Protein AF-A0A662EAC3-F1 (afdb_monomer_lite)

Radius of gyration: 16.91 Å; chains: 1; bounding box: 51×37×40 Å

pLDDT: mean 81.65, std 17.96, range [30.41, 96.94]

Secondary structure (DSSP, 8-state):
---HHHHHHHHHHHHHHTT-B-S---S-HHHHHHHHHHHHHHHHHHHHHHHHTT-HHHHHHHHHHHHHHHHHHHHHHTT--B-SSTTHHHHHHHHHHHHTTS------------

Structure (mmCIF, N/CA/C/O backbone):
data_AF-A0A662EAC3-F1
#
_entry.id   AF-A0A662EAC3-F1
#
loop_
_atom_site.group_PDB
_atom_site.id
_atom_site.type_symbol
_atom_site.label_atom_id
_atom_site.label_alt_id
_atom_site.label_comp_id
_atom_site.label_asym_id
_atom_site.label_entity_id
_atom_site.label_seq_id
_atom_site.pdbx_PDB_ins_code
_atom_site.Cartn_x
_atom_site.Cartn_y
_atom_site.Cartn_z
_atom_site.occupancy
_atom_site.B_iso_or_equiv
_atom_site.auth_seq_id
_atom_site.auth_comp_id
_atom_site.auth_asym_id
_atom_site.auth_atom_id
_atom_site.pdbx_PDB_model_num
ATOM 1 N N . MET A 1 1 ? 23.036 -21.543 -8.365 1.00 40.84 1 MET A N 1
ATOM 2 C CA . MET A 1 1 ? 23.156 -20.307 -7.570 1.00 40.84 1 MET A CA 1
ATOM 3 C C . MET A 1 1 ? 22.300 -19.276 -8.283 1.00 40.84 1 MET A C 1
ATOM 5 O O . MET A 1 1 ? 22.725 -18.801 -9.322 1.00 40.84 1 MET A O 1
ATOM 9 N N . LEU A 1 2 ? 21.054 -19.083 -7.842 1.00 44.59 2 LEU A N 1
ATOM 10 C CA . LEU A 1 2 ? 20.189 -18.027 -8.380 1.00 44.59 2 LEU A CA 1
ATOM 11 C C . LEU A 1 2 ? 20.698 -16.712 -7.798 1.00 44.59 2 LEU A C 1
ATOM 13 O O . LEU A 1 2 ? 20.890 -16.630 -6.581 1.00 44.59 2 LEU A O 1
ATOM 17 N N . MET A 1 3 ? 20.988 -15.734 -8.647 1.00 51.12 3 MET A N 1
ATOM 18 C CA . MET A 1 3 ? 21.291 -14.391 -8.161 1.00 51.12 3 MET A CA 1
ATOM 19 C C . MET A 1 3 ? 19.999 -13.825 -7.549 1.00 51.12 3 MET A C 1
ATOM 21 O O . MET A 1 3 ? 18.928 -14.101 -8.087 1.00 51.12 3 MET A O 1
ATOM 25 N N . PRO A 1 4 ? 20.044 -13.062 -6.443 1.00 54.59 4 PRO A N 1
ATOM 26 C CA . PRO A 1 4 ? 18.846 -12.455 -5.847 1.00 54.59 4 PRO A CA 1
ATOM 27 C C . PRO A 1 4 ? 17.969 -11.695 -6.861 1.00 54.59 4 PRO A C 1
ATOM 29 O O . PRO A 1 4 ? 16.742 -11.760 -6.794 1.00 54.59 4 PRO A O 1
ATOM 32 N N . ASP A 1 5 ? 18.606 -11.099 -7.875 1.00 63.53 5 ASP A N 1
ATOM 33 C CA . ASP A 1 5 ? 17.956 -10.440 -9.013 1.00 63.53 5 ASP A CA 1
ATOM 34 C C . ASP A 1 5 ? 17.056 -11.390 -9.845 1.00 63.53 5 ASP A C 1
ATOM 36 O O . ASP A 1 5 ? 16.002 -10.971 -10.321 1.00 63.53 5 ASP A O 1
ATOM 40 N N . ASP A 1 6 ? 17.374 -12.688 -9.961 1.00 73.25 6 ASP A N 1
ATOM 41 C CA . ASP A 1 6 ? 16.623 -13.644 -10.798 1.00 73.25 6 ASP A CA 1
ATOM 42 C C . ASP A 1 6 ? 15.197 -13.884 -10.278 1.00 73.25 6 ASP A C 1
ATOM 44 O O . ASP A 1 6 ? 14.267 -14.145 -11.045 1.00 73.25 6 ASP A O 1
ATOM 48 N N . ARG A 1 7 ? 15.000 -13.828 -8.955 1.00 76.69 7 ARG A N 1
ATOM 49 C CA . ARG A 1 7 ? 13.689 -14.076 -8.342 1.00 76.69 7 ARG A CA 1
ATOM 50 C C . ARG A 1 7 ? 12.754 -12.893 -8.552 1.00 76.69 7 ARG A C 1
ATOM 52 O O . ARG A 1 7 ? 11.609 -13.102 -8.955 1.00 76.69 7 ARG A O 1
ATOM 59 N N . LEU A 1 8 ? 13.236 -11.679 -8.287 1.00 80.94 8 LEU A N 1
ATOM 60 C CA . LEU A 1 8 ? 12.462 -10.455 -8.478 1.00 80.94 8 LEU A CA 1
ATOM 61 C C . LEU A 1 8 ? 12.080 -10.287 -9.953 1.00 80.94 8 LEU A C 1
ATOM 63 O O . LEU A 1 8 ? 10.905 -10.074 -10.246 1.00 80.94 8 LEU A O 1
ATOM 67 N N . VAL A 1 9 ? 13.028 -10.506 -10.873 1.00 84.44 9 VAL A N 1
ATOM 68 C CA . VAL A 1 9 ? 12.777 -10.470 -12.324 1.00 84.44 9 VAL A CA 1
ATOM 69 C C . VAL A 1 9 ? 11.658 -11.435 -12.719 1.00 84.44 9 VAL A C 1
ATOM 71 O O . VAL A 1 9 ? 10.693 -11.023 -13.359 1.00 84.44 9 VAL A O 1
ATOM 74 N N . ARG A 1 10 ? 11.705 -12.695 -12.267 1.00 84.56 10 ARG A N 1
ATOM 75 C CA . ARG A 1 10 ? 10.659 -13.685 -12.586 1.00 84.56 10 ARG A CA 1
ATOM 76 C C . ARG A 1 10 ? 9.284 -13.318 -12.030 1.00 84.56 10 ARG A C 1
ATOM 78 O O . ARG A 1 10 ? 8.271 -13.571 -12.682 1.00 84.56 10 ARG A O 1
ATOM 85 N N . VAL A 1 11 ? 9.228 -12.757 -10.820 1.00 85.75 11 VAL A N 1
ATOM 86 C CA . VAL A 1 11 ? 7.972 -12.278 -10.221 1.00 85.75 11 VAL A CA 1
ATOM 87 C C . VAL A 1 11 ? 7.394 -11.145 -11.065 1.00 85.75 11 VAL A C 1
ATOM 89 O O . VAL A 1 11 ? 6.214 -11.185 -11.419 1.00 85.75 11 VAL A O 1
ATOM 92 N N . VAL A 1 12 ? 8.229 -10.174 -11.429 1.00 87.50 12 VAL A N 1
ATOM 93 C CA . VAL A 1 12 ? 7.836 -9.016 -12.235 1.00 87.50 12 VAL A CA 1
ATOM 94 C C . VAL A 1 12 ? 7.329 -9.456 -13.603 1.00 87.50 12 VAL A C 1
ATOM 96 O O . VAL A 1 12 ? 6.232 -9.067 -13.989 1.00 87.50 12 VAL A O 1
ATOM 99 N N . GLU A 1 13 ? 8.064 -10.315 -14.311 1.00 89.38 13 GLU A N 1
ATOM 100 C CA . GLU A 1 13 ? 7.647 -10.848 -15.614 1.00 89.38 13 GLU A CA 1
ATOM 101 C C . GLU A 1 13 ? 6.297 -11.568 -15.534 1.00 89.38 13 GLU A C 1
ATOM 103 O O . GLU A 1 13 ? 5.401 -11.317 -16.347 1.00 89.38 13 GLU A O 1
ATOM 108 N N . MET A 1 14 ? 6.110 -12.417 -14.517 1.00 88.75 14 MET A N 1
ATOM 109 C CA . MET A 1 14 ? 4.852 -13.134 -14.319 1.00 88.75 14 MET A CA 1
ATOM 110 C C . MET A 1 14 ? 3.676 -12.166 -14.145 1.00 88.75 14 MET A C 1
ATOM 112 O O . MET A 1 14 ? 2.644 -12.343 -14.793 1.00 88.75 14 MET A O 1
ATOM 116 N N . PHE A 1 15 ? 3.803 -11.148 -13.294 1.00 89.56 15 PHE A N 1
ATOM 117 C CA . PHE A 1 15 ? 2.704 -10.218 -13.021 1.00 89.56 15 PHE A CA 1
ATOM 118 C C . PHE A 1 15 ? 2.521 -9.163 -14.118 1.00 89.56 15 PHE A C 1
ATOM 120 O O . PHE A 1 15 ? 1.387 -8.762 -14.385 1.00 89.56 15 PHE A O 1
ATOM 127 N N . ARG A 1 16 ? 3.584 -8.780 -14.829 1.00 89.31 16 ARG A N 1
ATOM 128 C CA . ARG A 1 16 ? 3.486 -7.941 -16.030 1.00 89.31 16 ARG A CA 1
ATOM 129 C C . ARG A 1 16 ? 2.714 -8.658 -17.137 1.00 89.31 16 ARG A C 1
ATOM 131 O O . ARG A 1 16 ? 1.784 -8.080 -17.688 1.00 89.31 16 ARG A O 1
ATOM 138 N N . SER A 1 17 ? 2.991 -9.944 -17.383 1.00 89.19 17 SER A N 1
ATOM 139 C CA . SER A 1 17 ? 2.259 -10.743 -18.389 1.00 89.19 17 SER A CA 1
ATOM 140 C C . SER A 1 17 ? 0.756 -10.880 -18.101 1.00 89.19 17 SER A C 1
ATOM 142 O O . SER A 1 17 ? -0.037 -11.135 -19.004 1.00 89.19 17 SER A O 1
ATOM 144 N N . ARG A 1 18 ? 0.355 -10.685 -16.838 1.00 88.12 18 ARG A N 1
ATOM 145 C CA . ARG A 1 18 ? -1.040 -10.701 -16.377 1.00 88.12 18 ARG A CA 1
ATOM 146 C C . ARG A 1 18 ? -1.689 -9.313 -16.346 1.00 88.12 18 ARG A C 1
ATOM 148 O O . ARG A 1 18 ? -2.846 -9.207 -15.949 1.00 88.12 18 ARG A O 1
ATOM 155 N N . GLY A 1 19 ? -0.966 -8.261 -16.736 1.00 85.25 19 GLY A N 1
ATOM 156 C CA . GLY A 1 19 ? -1.458 -6.883 -16.702 1.00 85.25 19 GLY A CA 1
ATOM 157 C C . GLY A 1 19 ? -1.565 -6.298 -15.291 1.00 85.25 19 GLY A C 1
ATOM 158 O O . GLY A 1 19 ? -2.348 -5.380 -15.069 1.00 85.25 19 GLY A O 1
ATOM 159 N N . ASN A 1 20 ? -0.821 -6.837 -14.319 1.00 90.06 20 ASN A N 1
ATOM 160 C CA . ASN A 1 20 ? -0.835 -6.341 -12.941 1.00 90.06 20 ASN A CA 1
ATOM 161 C C . ASN A 1 20 ? 0.227 -5.264 -12.674 1.00 90.06 20 ASN A C 1
ATOM 163 O O . ASN A 1 20 ? 0.121 -4.588 -11.658 1.00 90.06 20 ASN A O 1
ATOM 167 N N . ILE A 1 21 ? 1.244 -5.107 -13.528 1.00 87.62 21 ILE A N 1
ATOM 168 C CA . ILE A 1 21 ? 2.340 -4.137 -13.350 1.00 87.62 21 ILE A CA 1
ATOM 169 C C . ILE A 1 21 ? 2.320 -3.145 -14.510 1.00 87.62 21 ILE A C 1
ATOM 171 O O . ILE A 1 21 ? 2.201 -3.568 -15.657 1.00 87.62 21 ILE A O 1
ATOM 175 N N . ALA A 1 22 ? 2.442 -1.851 -14.210 1.00 82.56 22 ALA A N 1
ATOM 176 C CA . ALA A 1 22 ? 2.602 -0.813 -15.226 1.00 82.56 22 ALA A CA 1
ATOM 177 C C . ALA A 1 22 ? 3.969 -0.914 -15.930 1.00 82.56 22 ALA A C 1
ATOM 179 O O . ALA A 1 22 ? 4.959 -1.336 -15.326 1.00 82.56 22 ALA A O 1
ATOM 180 N N . ASP A 1 23 ? 4.023 -0.508 -17.198 1.00 71.00 23 ASP A N 1
ATOM 181 C CA . ASP A 1 23 ? 5.254 -0.591 -17.989 1.00 71.00 23 ASP A CA 1
ATOM 182 C C . ASP A 1 23 ? 6.294 0.459 -17.573 1.00 71.00 23 ASP A C 1
ATOM 184 O O . ASP A 1 23 ? 7.473 0.117 -17.519 1.00 71.00 23 ASP A O 1
ATOM 188 N N . ASP A 1 24 ? 5.860 1.653 -17.144 1.00 74.00 24 ASP A N 1
ATOM 189 C CA . ASP A 1 24 ? 6.742 2.742 -16.711 1.00 74.00 24 ASP A CA 1
ATOM 190 C C . ASP A 1 24 ? 6.275 3.396 -15.399 1.00 74.00 24 ASP A C 1
ATOM 192 O O . ASP A 1 24 ? 5.102 3.742 -15.220 1.00 74.00 24 ASP A O 1
ATOM 196 N N . VAL A 1 25 ? 7.218 3.584 -14.469 1.00 79.25 25 VAL A N 1
ATOM 197 C CA . VAL A 1 25 ? 7.031 4.390 -13.256 1.00 79.25 25 VAL A CA 1
ATOM 198 C C . VAL A 1 25 ? 7.844 5.669 -13.410 1.00 79.25 25 VAL A C 1
ATOM 200 O O . VAL A 1 25 ? 9.071 5.643 -13.373 1.00 79.25 25 VAL A O 1
ATOM 203 N N . GLU A 1 26 ? 7.159 6.793 -13.595 1.00 79.25 26 GLU A N 1
ATOM 204 C CA . GLU A 1 26 ? 7.7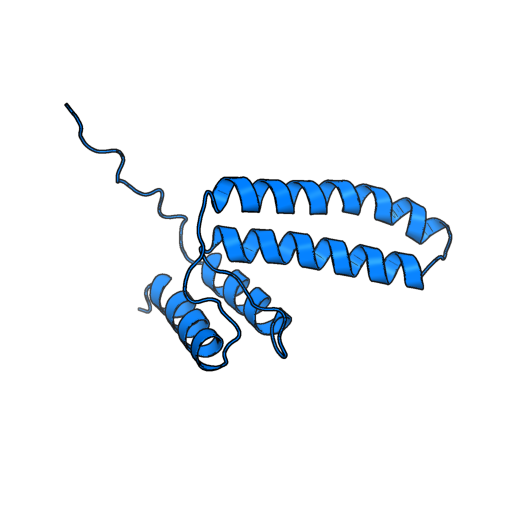94 8.101 -13.762 1.00 79.25 26 GLU A CA 1
ATOM 205 C C . GLU A 1 26 ? 7.953 8.848 -12.425 1.00 79.25 26 GLU A C 1
ATOM 207 O O . GLU A 1 26 ? 7.154 8.688 -11.498 1.00 79.25 26 GLU A O 1
ATOM 212 N N . GLY A 1 27 ? 8.961 9.725 -12.352 1.00 83.94 27 GLY A N 1
ATOM 213 C CA . GLY A 1 27 ? 9.190 10.635 -11.224 1.00 83.94 27 GLY A CA 1
ATOM 214 C C . GLY A 1 27 ? 10.108 10.093 -10.121 1.00 83.94 27 GLY A C 1
ATOM 215 O O . GLY A 1 27 ? 10.781 9.076 -10.275 1.00 83.94 27 GLY A O 1
ATOM 216 N N . ASP A 1 28 ? 10.168 10.814 -8.994 1.00 87.12 28 ASP A N 1
ATOM 217 C CA . ASP A 1 28 ? 10.972 10.425 -7.826 1.00 87.12 28 ASP A CA 1
ATOM 218 C C . ASP A 1 28 ? 10.249 9.337 -7.016 1.00 87.12 28 ASP A C 1
ATOM 220 O O . ASP A 1 28 ? 9.504 9.602 -6.063 1.00 87.12 28 ASP A O 1
ATOM 224 N N . THR A 1 29 ? 10.456 8.086 -7.425 1.00 87.75 29 THR A N 1
ATOM 225 C CA . THR A 1 29 ? 9.846 6.907 -6.796 1.00 87.75 29 THR A CA 1
ATOM 226 C C . THR A 1 29 ? 10.270 6.739 -5.344 1.00 87.75 29 THR A C 1
ATOM 228 O O . THR A 1 29 ? 9.461 6.318 -4.519 1.00 87.75 29 THR A O 1
ATOM 231 N N . ARG A 1 30 ? 11.500 7.131 -4.989 1.00 87.06 30 ARG A N 1
ATOM 232 C CA . ARG A 1 30 ? 12.015 7.020 -3.621 1.00 87.06 30 ARG A CA 1
ATOM 233 C C . ARG A 1 30 ? 11.331 8.013 -2.690 1.00 87.06 30 ARG A C 1
ATOM 235 O O . ARG A 1 30 ? 10.876 7.612 -1.618 1.00 87.06 30 ARG A O 1
ATOM 242 N N . ALA A 1 31 ? 11.260 9.288 -3.069 1.00 89.50 31 ALA A N 1
ATOM 243 C CA . ALA A 1 31 ? 10.562 10.289 -2.265 1.00 89.50 31 ALA A CA 1
ATOM 244 C C . ALA A 1 31 ? 9.073 9.945 -2.130 1.00 89.50 31 ALA A C 1
ATOM 246 O O . ALA A 1 3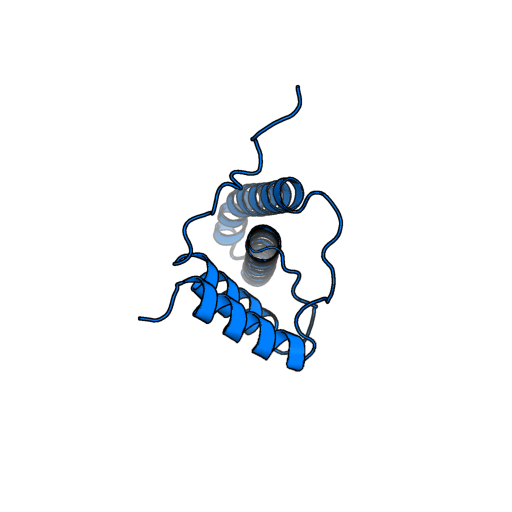1 ? 8.514 10.025 -1.035 1.00 89.50 31 ALA A O 1
ATOM 247 N N . THR A 1 32 ? 8.455 9.479 -3.218 1.00 91.31 32 THR A N 1
ATOM 248 C CA . THR A 1 32 ? 7.046 9.066 -3.222 1.00 91.31 32 THR A CA 1
ATOM 249 C C . THR A 1 32 ? 6.809 7.849 -2.321 1.00 91.31 32 THR A C 1
ATOM 251 O O . THR A 1 32 ? 5.871 7.851 -1.525 1.00 91.31 32 THR A O 1
ATOM 254 N N . ALA A 1 33 ? 7.685 6.839 -2.365 1.00 92.19 33 ALA A N 1
ATOM 255 C CA . ALA A 1 33 ? 7.615 5.677 -1.479 1.00 92.19 33 ALA A CA 1
ATOM 256 C C . ALA A 1 33 ? 7.719 6.071 0.003 1.00 92.19 33 ALA A C 1
ATOM 258 O O . ALA A 1 33 ? 6.949 5.588 0.834 1.00 92.19 33 ALA A O 1
ATOM 259 N N . LEU A 1 34 ? 8.637 6.984 0.340 1.00 94.06 34 LEU A N 1
ATOM 260 C CA . LEU A 1 34 ? 8.776 7.493 1.707 1.00 94.06 34 LEU A CA 1
ATOM 261 C C . LEU A 1 34 ? 7.526 8.253 2.165 1.00 94.06 34 LEU A C 1
ATOM 263 O O . LEU A 1 34 ? 7.091 8.065 3.299 1.00 94.06 34 LEU A O 1
ATOM 267 N N . ALA A 1 35 ? 6.923 9.060 1.289 1.00 95.69 35 ALA A N 1
ATOM 268 C CA . ALA A 1 35 ? 5.687 9.774 1.594 1.00 95.69 35 ALA A CA 1
ATOM 269 C C . ALA A 1 35 ? 4.519 8.812 1.877 1.00 95.69 35 ALA A C 1
ATOM 271 O O . ALA A 1 35 ? 3.777 9.008 2.841 1.00 95.69 35 ALA A O 1
ATOM 272 N N . TRP A 1 36 ? 4.383 7.742 1.088 1.00 96.06 36 TRP A N 1
ATOM 273 C CA . TRP A 1 36 ? 3.376 6.705 1.329 1.00 96.06 36 TRP A CA 1
ATOM 274 C C . TRP A 1 36 ? 3.598 5.953 2.639 1.00 96.06 36 TRP A C 1
ATOM 276 O O . TRP A 1 36 ? 2.647 5.732 3.391 1.00 96.06 36 TRP A O 1
ATOM 286 N N . LEU A 1 37 ? 4.849 5.607 2.948 1.00 95.38 37 LEU A N 1
ATOM 287 C CA . LEU A 1 37 ? 5.182 4.940 4.202 1.00 95.38 37 LEU A CA 1
ATOM 288 C C . LEU A 1 37 ? 4.883 5.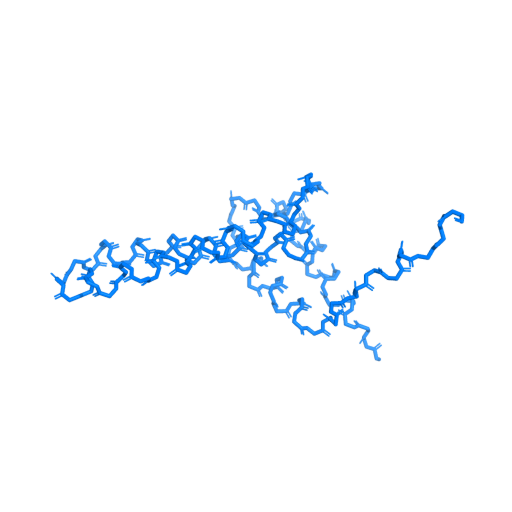830 5.416 1.00 95.38 37 LEU A C 1
ATOM 290 O O . LEU A 1 37 ? 4.342 5.349 6.412 1.00 95.38 37 LEU A O 1
ATOM 294 N N . GLU A 1 38 ? 5.206 7.120 5.339 1.00 96.75 38 GLU A N 1
ATOM 295 C CA . GLU A 1 38 ? 4.916 8.071 6.415 1.00 96.75 38 GLU A CA 1
ATOM 296 C C . GLU A 1 38 ? 3.408 8.258 6.615 1.00 96.75 38 GLU A C 1
ATOM 298 O O . GLU A 1 38 ? 2.907 8.277 7.744 1.00 96.75 38 GLU A O 1
ATOM 303 N N . ARG A 1 39 ? 2.646 8.284 5.518 1.00 96.31 39 ARG A N 1
ATOM 304 C CA . ARG A 1 39 ? 1.186 8.292 5.588 1.00 96.31 39 ARG A CA 1
ATOM 305 C C . ARG A 1 39 ? 0.638 7.041 6.278 1.00 96.31 39 ARG A C 1
ATOM 307 O O . ARG A 1 39 ? -0.143 7.171 7.214 1.00 96.31 39 ARG A O 1
ATOM 314 N N . ALA A 1 40 ? 1.101 5.852 5.893 1.00 96.25 40 ALA A N 1
ATOM 315 C CA . ALA A 1 40 ? 0.687 4.599 6.528 1.00 96.25 40 ALA A CA 1
ATOM 316 C C . ALA A 1 40 ? 0.985 4.591 8.040 1.00 96.25 40 ALA A C 1
ATOM 318 O O . ALA A 1 40 ? 0.158 4.158 8.842 1.00 96.25 40 ALA A O 1
ATOM 319 N N . ARG A 1 41 ? 2.153 5.110 8.447 1.00 95.62 41 ARG A N 1
ATOM 320 C CA . ARG A 1 41 ? 2.542 5.225 9.862 1.00 95.62 41 ARG A CA 1
ATOM 321 C C . ARG A 1 41 ? 1.649 6.181 10.637 1.00 95.62 41 ARG A C 1
ATOM 323 O O . ARG A 1 41 ? 1.213 5.834 11.731 1.00 95.62 41 ARG A O 1
ATOM 330 N N . SER A 1 42 ? 1.373 7.360 10.087 1.00 94.81 42 SER A N 1
ATOM 331 C CA . SER A 1 42 ? 0.517 8.338 10.763 1.00 94.81 42 SER A CA 1
ATOM 332 C C . SER A 1 42 ? -0.913 7.817 10.925 1.00 94.81 42 SER A C 1
ATOM 334 O O . SER A 1 42 ? -1.466 7.896 12.019 1.00 94.81 42 SER A O 1
ATOM 336 N N . GLU A 1 43 ? -1.482 7.178 9.904 1.00 94.12 43 GLU A N 1
ATOM 337 C CA . GLU A 1 43 ? -2.815 6.567 9.977 1.00 94.12 43 GLU A CA 1
ATOM 338 C C . GLU A 1 43 ? -2.874 5.389 10.965 1.00 94.12 43 GLU A C 1
ATOM 340 O O . GLU A 1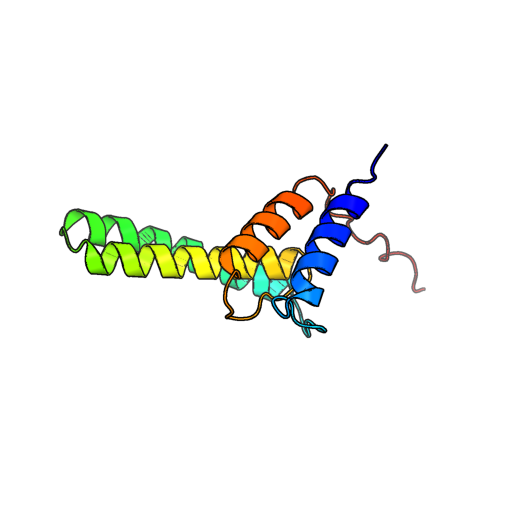 43 ? -3.867 5.239 11.680 1.00 94.12 43 GLU A O 1
ATOM 345 N N . LEU A 1 44 ? -1.798 4.601 11.088 1.00 94.00 44 LEU A N 1
ATOM 346 C CA . LEU A 1 44 ? -1.715 3.521 12.076 1.00 94.00 44 LEU A CA 1
ATOM 347 C C . LEU A 1 44 ? -1.901 4.030 13.513 1.00 94.00 44 LEU A C 1
ATOM 349 O O . LEU A 1 44 ? -2.552 3.357 14.311 1.00 94.00 44 LEU A O 1
ATOM 353 N N . THR A 1 45 ? -1.410 5.231 13.837 1.00 91.12 45 THR A N 1
ATOM 354 C CA . THR A 1 45 ? -1.602 5.829 15.176 1.00 91.12 45 THR A CA 1
ATOM 355 C C . THR A 1 45 ? -3.068 6.151 15.488 1.00 91.12 45 THR A C 1
ATOM 357 O O . THR A 1 45 ? -3.463 6.190 16.651 1.00 91.12 45 THR A O 1
ATOM 360 N N . VAL A 1 46 ? -3.896 6.337 14.456 1.00 89.81 46 VAL A N 1
ATOM 361 C CA . VAL A 1 46 ? -5.327 6.651 14.584 1.00 89.81 46 VAL A CA 1
ATOM 362 C C . VAL A 1 46 ? -6.176 5.378 14.700 1.00 89.81 46 VAL A C 1
ATOM 364 O O . VAL A 1 46 ? -7.315 5.433 15.165 1.00 89.81 46 VAL A O 1
ATOM 367 N N . LEU A 1 47 ? -5.632 4.213 14.329 1.00 93.19 47 LEU A N 1
ATOM 368 C CA . LEU A 1 47 ? -6.364 2.946 14.340 1.00 93.19 47 LEU A CA 1
ATOM 369 C C . LEU A 1 47 ? -6.724 2.478 15.758 1.00 93.19 47 LEU A C 1
ATOM 371 O O . LEU A 1 47 ? -7.828 1.980 15.979 1.00 93.19 47 LEU A O 1
ATOM 375 N N . GLU A 1 48 ? -5.822 2.649 16.725 1.00 90.00 48 GLU A N 1
ATOM 376 C CA . GLU A 1 48 ? -6.020 2.175 18.101 1.00 90.00 48 GLU A CA 1
ATOM 377 C C . GLU A 1 48 ? -7.256 2.803 18.785 1.00 90.00 48 GLU A C 1
ATOM 379 O O . GLU A 1 48 ? -8.106 2.048 19.268 1.00 90.00 48 GLU A O 1
ATOM 384 N N . PRO A 1 49 ? -7.475 4.133 18.739 1.00 93.06 49 PRO A N 1
ATOM 385 C CA . PRO A 1 49 ? -8.725 4.738 19.204 1.00 93.06 49 PRO A CA 1
ATOM 386 C C . PRO A 1 49 ? -9.991 4.158 18.551 1.00 93.06 49 PRO A C 1
ATOM 388 O O . PRO A 1 49 ? -11.002 3.959 19.227 1.00 93.06 49 PRO A O 1
ATOM 391 N N . ILE A 1 50 ? -9.955 3.856 17.247 1.00 93.81 50 ILE A N 1
ATOM 392 C CA . ILE A 1 50 ? -11.112 3.304 16.518 1.00 93.81 50 ILE A CA 1
ATOM 393 C C . ILE A 1 50 ? -11.454 1.908 17.051 1.00 93.81 50 ILE A C 1
ATOM 395 O O . ILE A 1 50 ? -12.633 1.613 17.282 1.00 93.81 50 ILE A O 1
ATOM 399 N N . LEU A 1 51 ? -10.437 1.078 17.304 1.00 94.81 51 LEU A N 1
ATOM 400 C CA . LEU A 1 51 ? -10.602 -0.265 17.867 1.00 94.81 51 LEU A CA 1
ATOM 401 C C . LEU A 1 51 ? -11.272 -0.226 19.248 1.00 94.81 51 LEU A C 1
ATOM 403 O O . LEU A 1 51 ? -12.209 -0.988 19.488 1.00 94.81 51 LEU A O 1
ATOM 407 N N . VAL A 1 52 ? -10.861 0.699 20.123 1.00 96.06 52 VAL A N 1
ATOM 408 C CA . VAL A 1 52 ? -11.428 0.847 21.480 1.00 96.06 52 VAL A CA 1
ATOM 409 C C . VAL A 1 52 ? -12.928 1.161 21.449 1.00 96.06 52 VAL A C 1
ATOM 411 O O . VAL A 1 52 ? -13.676 0.709 22.313 1.00 96.06 52 VAL A O 1
ATOM 414 N N . THR A 1 53 ? -13.400 1.889 20.434 1.00 96.56 53 THR A N 1
ATOM 415 C CA . THR A 1 53 ? -14.828 2.231 20.293 1.00 96.56 53 THR A CA 1
ATOM 416 C C . THR A 1 53 ? -15.694 1.108 19.706 1.00 96.56 53 THR A C 1
ATOM 418 O O . THR A 1 53 ? -16.901 1.290 19.549 1.00 96.56 53 THR A O 1
ATOM 421 N N . GLY A 1 54 ? -15.112 -0.046 19.353 1.00 96.12 54 GLY A N 1
ATOM 422 C CA . GLY A 1 54 ? -15.848 -1.182 18.784 1.00 96.12 54 GLY A CA 1
ATOM 423 C C . GLY A 1 54 ? -16.382 -0.942 17.367 1.00 96.12 54 GLY A C 1
ATOM 424 O O . GLY A 1 54 ? -17.252 -1.673 16.891 1.00 96.12 54 GLY A O 1
ATOM 425 N N . GLN A 1 55 ? -15.877 0.074 16.662 1.00 96.06 55 GLN A N 1
ATOM 426 C CA . GLN A 1 55 ? -16.288 0.401 15.294 1.00 96.06 55 GLN A CA 1
ATOM 427 C C . GLN A 1 55 ? -15.588 -0.502 14.269 1.00 96.06 55 GLN A C 1
ATOM 429 O O . GLN A 1 55 ? -14.841 -0.042 13.407 1.00 96.06 55 GLN A O 1
ATOM 434 N N . TRP A 1 56 ? -15.839 -1.810 14.338 1.00 95.19 56 TRP A N 1
ATOM 435 C CA . TRP A 1 56 ? -15.072 -2.831 13.611 1.00 95.19 56 TRP A CA 1
ATOM 436 C C . TRP A 1 56 ? -15.034 -2.645 12.093 1.00 95.19 56 TRP A C 1
ATOM 438 O O . TRP A 1 56 ? -13.993 -2.848 11.477 1.00 95.19 56 TRP A O 1
ATOM 448 N N . ARG A 1 57 ? -16.139 -2.206 11.477 1.00 96.94 57 ARG A N 1
ATOM 449 C CA . ARG A 1 57 ? -16.175 -1.921 10.031 1.00 96.94 57 ARG A CA 1
ATOM 450 C C . ARG A 1 57 ? -15.252 -0.760 9.654 1.00 96.94 57 ARG A C 1
ATOM 452 O O . ARG A 1 57 ? -14.592 -0.813 8.623 1.00 96.94 57 ARG A O 1
ATOM 459 N N . VAL A 1 58 ? -15.214 0.280 10.485 1.00 95.81 58 VAL A N 1
ATOM 460 C CA . VAL A 1 58 ? -14.350 1.448 10.271 1.00 95.81 58 VAL A CA 1
ATOM 461 C C . VAL A 1 58 ? -12.895 1.057 10.504 1.00 95.81 58 VAL A C 1
ATOM 463 O O . VAL A 1 58 ? -12.050 1.372 9.675 1.00 95.81 58 VAL A O 1
ATOM 466 N N . ALA A 1 59 ? -12.622 0.297 11.569 1.00 96.25 59 ALA A N 1
ATOM 467 C CA . ALA A 1 59 ? -11.293 -0.233 11.855 1.00 96.25 59 ALA A CA 1
ATOM 468 C C . ALA A 1 59 ? -10.761 -1.103 10.707 1.00 96.25 59 ALA A C 1
ATOM 470 O O . ALA A 1 59 ? -9.614 -0.948 10.302 1.00 96.25 59 ALA A O 1
ATOM 471 N N . TYR A 1 60 ? -11.601 -1.981 10.150 1.00 96.00 60 TYR A N 1
ATOM 472 C CA . TYR A 1 60 ? -11.240 -2.814 9.004 1.00 96.00 60 TYR A CA 1
ATOM 473 C C . TYR A 1 60 ? -10.872 -1.973 7.778 1.00 96.00 60 TYR A C 1
ATOM 475 O O . TYR A 1 60 ? -9.809 -2.181 7.197 1.00 96.00 60 TYR A O 1
ATOM 483 N N . ASN A 1 61 ? -11.715 -1.005 7.406 1.00 95.50 61 ASN A N 1
ATOM 484 C CA . ASN A 1 61 ? -11.442 -0.141 6.257 1.00 95.50 61 ASN A CA 1
ATOM 485 C C . ASN A 1 61 ? -10.157 0.673 6.460 1.00 95.50 61 ASN A C 1
ATOM 487 O O . ASN A 1 61 ? -9.317 0.708 5.569 1.00 95.50 61 ASN A O 1
ATOM 491 N N . ALA A 1 62 ? -9.962 1.246 7.652 1.00 95.88 62 ALA A N 1
ATOM 492 C CA . ALA A 1 62 ? -8.752 1.996 7.980 1.00 95.88 62 ALA A CA 1
ATOM 493 C C . ALA A 1 62 ? -7.495 1.114 7.901 1.00 95.88 62 ALA A C 1
ATOM 495 O O . ALA A 1 62 ? -6.506 1.498 7.285 1.00 95.88 62 ALA A O 1
ATOM 496 N N . ALA A 1 63 ? -7.537 -0.096 8.467 1.00 95.94 63 ALA A N 1
ATOM 497 C CA . ALA A 1 63 ? -6.429 -1.046 8.376 1.00 95.94 63 ALA A CA 1
ATOM 498 C C . ALA A 1 63 ? -6.132 -1.456 6.924 1.00 95.94 63 ALA A C 1
ATOM 500 O O . ALA A 1 63 ? -4.968 -1.616 6.551 1.00 95.94 63 ALA A O 1
ATOM 501 N N . TYR A 1 64 ? -7.169 -1.608 6.098 1.00 94.38 64 TYR A N 1
ATOM 502 C CA . TYR A 1 64 ? -7.017 -1.922 4.682 1.00 94.38 64 TYR A CA 1
ATOM 503 C C . TYR A 1 64 ? -6.367 -0.770 3.902 1.00 94.38 64 TYR A C 1
ATOM 505 O O . TYR A 1 64 ? -5.458 -1.017 3.110 1.00 94.38 64 TYR A O 1
ATOM 513 N N . ASP A 1 65 ? -6.752 0.477 4.169 1.00 94.44 65 ASP A N 1
ATOM 514 C CA . ASP A 1 65 ? -6.136 1.655 3.547 1.00 94.44 65 ASP A CA 1
ATOM 515 C C . ASP A 1 65 ? -4.667 1.819 3.969 1.00 94.44 65 ASP A C 1
ATOM 517 O O . ASP A 1 65 ? -3.800 1.993 3.111 1.00 94.44 65 ASP A O 1
ATOM 521 N N . ILE A 1 66 ? -4.356 1.633 5.258 1.00 95.62 66 ILE A N 1
ATOM 522 C CA . ILE A 1 66 ? -2.973 1.622 5.772 1.00 95.62 66 ILE A CA 1
ATOM 523 C C . ILE A 1 66 ? -2.130 0.574 5.036 1.00 95.62 66 ILE A C 1
ATOM 525 O O . ILE A 1 66 ? -1.012 0.861 4.601 1.00 95.62 66 ILE A O 1
ATOM 529 N N . TYR A 1 67 ? -2.668 -0.638 4.866 1.00 93.94 67 TYR A N 1
ATOM 530 C CA . TYR A 1 67 ? -2.014 -1.684 4.083 1.00 93.94 67 TYR A CA 1
ATOM 531 C C . TYR A 1 67 ? -1.761 -1.236 2.639 1.00 93.94 67 TYR A C 1
ATOM 533 O O . TYR A 1 67 ? -0.657 -1.438 2.139 1.00 93.94 67 TYR A O 1
ATOM 541 N N . ARG A 1 68 ? -2.735 -0.604 1.972 1.00 93.19 68 ARG A N 1
ATOM 542 C CA . ARG A 1 68 ? -2.569 -0.124 0.590 1.00 93.19 68 ARG A CA 1
ATOM 543 C C . ARG A 1 68 ? -1.502 0.962 0.478 1.00 93.19 68 ARG A C 1
ATOM 545 O O . ARG A 1 68 ? -0.732 0.947 -0.476 1.00 93.19 68 ARG A O 1
ATOM 552 N N . HIS A 1 69 ? -1.415 1.864 1.450 1.00 95.06 69 HIS A N 1
ATOM 553 C CA . HIS A 1 69 ? -0.355 2.872 1.496 1.00 95.06 69 HIS A CA 1
ATOM 554 C C . HIS A 1 69 ? 1.024 2.228 1.692 1.00 95.06 69 HIS A C 1
ATOM 556 O O . HIS A 1 69 ? 1.976 2.572 0.994 1.00 95.06 69 HIS A O 1
ATOM 562 N N . ALA A 1 70 ? 1.135 1.239 2.582 1.00 93.94 70 ALA A N 1
ATOM 563 C CA . ALA A 1 70 ? 2.374 0.484 2.753 1.00 93.94 70 ALA A CA 1
ATOM 564 C C . ALA A 1 70 ? 2.747 -0.328 1.495 1.00 93.94 70 ALA A C 1
ATOM 566 O O . ALA A 1 70 ? 3.920 -0.388 1.135 1.00 93.94 70 ALA A O 1
ATOM 567 N N . ALA A 1 71 ? 1.762 -0.918 0.814 1.00 92.12 71 ALA A N 1
ATOM 568 C CA . ALA A 1 71 ? 1.940 -1.637 -0.445 1.00 92.12 71 ALA A CA 1
ATOM 569 C C . ALA A 1 71 ? 2.507 -0.728 -1.544 1.00 92.12 71 ALA A C 1
ATOM 571 O O . ALA A 1 71 ? 3.525 -1.065 -2.139 1.00 92.12 71 ALA A O 1
ATOM 572 N N . GLU A 1 72 ? 1.923 0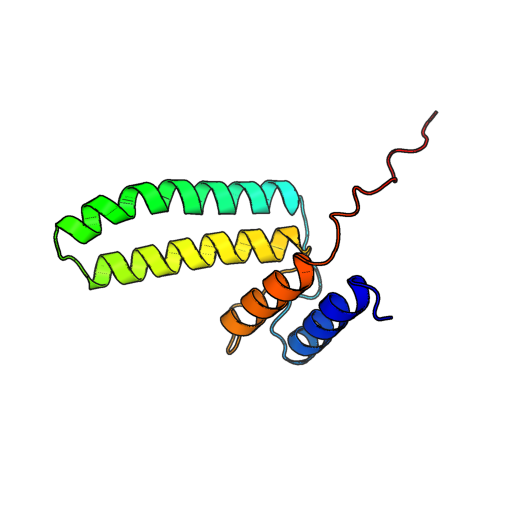.458 -1.736 1.00 91.94 72 GLU A N 1
ATOM 573 C CA . GLU A 1 72 ? 2.403 1.435 -2.722 1.00 91.94 72 GLU A CA 1
ATOM 574 C C . GLU A 1 72 ? 3.849 1.867 -2.427 1.00 91.94 72 GLU A C 1
ATOM 576 O O . GLU A 1 72 ? 4.670 1.980 -3.337 1.00 91.94 72 GLU A O 1
ATOM 581 N N . ALA A 1 73 ? 4.199 2.043 -1.147 1.00 92.38 73 ALA A N 1
ATOM 582 C CA . ALA A 1 73 ? 5.571 2.340 -0.747 1.00 92.38 73 ALA A CA 1
ATOM 583 C C . ALA A 1 73 ? 6.550 1.215 -1.121 1.00 92.38 73 ALA A C 1
ATOM 585 O O . ALA A 1 73 ? 7.647 1.493 -1.608 1.00 92.38 73 ALA A O 1
ATOM 586 N N . VAL A 1 74 ? 6.169 -0.048 -0.906 1.00 89.69 74 VAL A N 1
ATOM 587 C CA . VAL A 1 74 ? 6.996 -1.213 -1.261 1.00 89.69 74 VAL A CA 1
ATOM 588 C C . VAL A 1 74 ? 7.154 -1.339 -2.771 1.00 89.69 74 VAL A C 1
ATOM 590 O O . VAL A 1 74 ? 8.276 -1.521 -3.248 1.00 89.69 74 VAL A O 1
ATOM 593 N N . ASP A 1 75 ? 6.055 -1.218 -3.511 1.00 90.50 75 ASP A N 1
ATOM 594 C CA . ASP A 1 75 ? 6.048 -1.366 -4.963 1.00 90.50 75 ASP A CA 1
ATOM 595 C C . ASP A 1 75 ? 6.946 -0.293 -5.606 1.00 90.50 75 ASP A C 1
ATOM 597 O O . ASP A 1 75 ? 7.860 -0.626 -6.368 1.00 90.50 75 ASP A O 1
ATOM 601 N N . LEU A 1 76 ? 6.795 0.974 -5.198 1.00 89.62 76 LEU A N 1
ATOM 602 C CA . LEU A 1 76 ? 7.619 2.084 -5.690 1.00 89.62 76 LEU A CA 1
ATOM 603 C C . LEU A 1 76 ? 9.087 1.976 -5.263 1.00 89.62 76 LEU A C 1
ATOM 605 O O . LEU A 1 76 ? 9.974 2.292 -6.057 1.00 89.62 76 LEU A O 1
ATOM 609 N N . ALA A 1 77 ? 9.372 1.503 -4.044 1.00 86.06 77 ALA A N 1
ATOM 610 C CA . ALA A 1 77 ? 10.746 1.263 -3.595 1.00 86.06 77 ALA A CA 1
ATOM 611 C C . ALA A 1 77 ? 11.437 0.148 -4.399 1.00 86.06 77 ALA A C 1
ATOM 613 O O . ALA A 1 77 ? 12.655 0.189 -4.578 1.00 86.06 77 ALA A O 1
ATOM 614 N N . ALA A 1 78 ? 10.668 -0.819 -4.905 1.00 82.75 78 ALA A N 1
ATOM 615 C CA . ALA A 1 78 ? 11.143 -1.839 -5.835 1.00 82.75 78 ALA A CA 1
ATOM 616 C C . ALA A 1 78 ? 11.223 -1.341 -7.294 1.00 82.75 78 ALA A C 1
ATOM 618 O O . ALA A 1 78 ? 11.704 -2.073 -8.153 1.00 82.75 78 ALA A O 1
ATOM 619 N N . GLY A 1 79 ? 10.795 -0.104 -7.577 1.00 85.94 79 GLY A N 1
ATOM 620 C CA . GLY A 1 79 ? 10.801 0.486 -8.918 1.00 85.94 79 GLY A CA 1
ATOM 621 C C . GLY A 1 79 ? 9.610 0.075 -9.786 1.00 85.94 79 GLY A C 1
ATOM 622 O O . GLY A 1 79 ? 9.676 0.205 -11.006 1.00 85.94 79 GLY A O 1
ATOM 623 N N . TYR A 1 80 ? 8.532 -0.424 -9.180 1.00 88.06 80 TYR A N 1
ATOM 624 C CA . TYR A 1 80 ? 7.350 -0.915 -9.883 1.00 88.06 80 TYR A CA 1
ATOM 625 C C . TYR A 1 80 ? 6.084 -0.192 -9.428 1.00 88.06 80 TYR A C 1
ATOM 627 O O . TYR A 1 80 ? 6.041 0.470 -8.394 1.00 88.06 80 TYR A O 1
ATOM 635 N N . ARG A 1 81 ? 5.020 -0.334 -10.217 1.00 88.69 81 ARG A N 1
ATOM 636 C CA . ARG A 1 81 ? 3.681 0.111 -9.842 1.00 88.69 81 ARG A CA 1
ATOM 637 C C . ARG A 1 81 ? 2.679 -0.986 -10.144 1.00 88.69 81 ARG A C 1
ATOM 639 O O . ARG A 1 81 ? 2.534 -1.388 -11.300 1.00 88.69 81 ARG A O 1
ATOM 646 N N . ILE A 1 82 ? 1.991 -1.457 -9.109 1.00 88.88 82 ILE A N 1
ATOM 647 C CA . ILE A 1 82 ? 0.926 -2.446 -9.247 1.00 88.88 82 ILE A CA 1
ATOM 648 C C . ILE A 1 82 ? -0.379 -1.744 -9.629 1.00 88.88 82 ILE A C 1
ATOM 650 O O . ILE A 1 82 ? -0.814 -0.781 -9.000 1.00 88.88 82 ILE A O 1
ATOM 654 N N . LEU A 1 83 ? -1.026 -2.230 -10.684 1.00 88.06 83 LEU A N 1
ATOM 655 C CA . LEU A 1 83 ? -2.312 -1.730 -11.150 1.00 88.06 83 LEU A CA 1
ATOM 656 C C . LEU A 1 83 ? -3.446 -2.291 -10.290 1.00 88.06 83 LEU A C 1
ATOM 658 O O . LEU A 1 83 ? -3.436 -3.463 -9.905 1.00 88.06 83 LEU A O 1
ATOM 662 N N . ALA A 1 84 ? -4.474 -1.474 -10.049 1.00 84.94 84 ALA A N 1
ATOM 663 C CA . ALA A 1 84 ? -5.688 -1.896 -9.357 1.00 84.94 84 ALA A CA 1
ATOM 664 C C . ALA A 1 84 ? -6.433 -2.959 -10.186 1.00 84.94 84 ALA A C 1
ATOM 666 O O . ALA A 1 84 ? -7.210 -2.650 -11.085 1.00 84.94 84 ALA A O 1
ATOM 667 N N . SER A 1 85 ? -6.152 -4.226 -9.896 1.00 84.12 85 SER A N 1
ATOM 668 C CA . SER A 1 85 ? -6.534 -5.371 -10.722 1.00 84.12 85 SER A CA 1
ATOM 669 C C . SER A 1 85 ? -6.720 -6.630 -9.871 1.00 84.12 85 SER A C 1
ATOM 671 O O . SER A 1 85 ? -6.270 -6.708 -8.721 1.00 84.12 85 SER A O 1
ATOM 673 N N . ALA A 1 86 ? -7.388 -7.643 -10.428 1.00 85.12 86 ALA A N 1
ATOM 674 C CA . ALA A 1 86 ? -7.484 -8.946 -9.780 1.00 85.12 86 ALA A CA 1
ATOM 675 C C . ALA A 1 86 ? -6.076 -9.538 -9.589 1.00 85.12 86 ALA A C 1
ATOM 677 O O . ALA A 1 86 ? -5.301 -9.646 -10.537 1.00 85.12 86 ALA A O 1
ATOM 678 N N . GLY A 1 87 ? -5.744 -9.912 -8.351 1.00 85.38 87 GLY A N 1
ATOM 679 C CA . GLY A 1 87 ? -4.416 -10.422 -7.997 1.00 85.38 87 GLY A CA 1
ATOM 680 C C . GLY A 1 87 ? -3.399 -9.360 -7.563 1.00 85.38 87 GLY A C 1
ATOM 681 O O . GLY A 1 87 ? -2.299 -9.748 -7.180 1.00 85.38 87 GLY A O 1
ATOM 682 N N . ALA A 1 88 ? -3.761 -8.069 -7.527 1.00 85.56 88 ALA A N 1
ATOM 683 C CA . ALA A 1 88 ? -2.869 -6.982 -7.103 1.00 85.56 88 ALA A CA 1
ATOM 684 C C . ALA A 1 88 ? -2.224 -7.225 -5.727 1.00 85.56 88 ALA A C 1
ATOM 686 O O . ALA A 1 88 ? -1.012 -7.112 -5.597 1.00 85.56 88 ALA A O 1
ATOM 687 N N . HIS A 1 89 ? -2.994 -7.672 -4.725 1.00 88.38 89 HIS A N 1
ATOM 688 C CA . HIS A 1 89 ? -2.426 -8.002 -3.410 1.00 88.38 89 HIS A CA 1
ATOM 689 C C . HIS A 1 89 ? -1.349 -9.088 -3.507 1.00 88.38 89 HIS A C 1
ATOM 691 O O . HIS A 1 89 ? -0.285 -8.970 -2.908 1.00 88.38 89 HIS A O 1
ATOM 697 N N . GLY A 1 90 ? -1.615 -10.144 -4.284 1.00 88.00 90 GLY A N 1
ATOM 698 C CA . GLY A 1 90 ? -0.658 -11.226 -4.505 1.00 88.00 90 GLY A CA 1
ATOM 699 C C . GLY A 1 90 ? 0.604 -10.746 -5.221 1.00 88.00 90 GLY A C 1
ATOM 700 O O . GLY A 1 90 ? 1.693 -11.201 -4.882 1.00 88.00 90 GLY A O 1
ATOM 701 N N . ALA A 1 91 ? 0.463 -9.804 -6.158 1.00 87.69 91 ALA A N 1
ATOM 702 C CA . ALA A 1 91 ? 1.582 -9.170 -6.845 1.00 87.69 91 ALA A CA 1
ATOM 703 C C . ALA A 1 91 ? 2.463 -8.373 -5.874 1.00 87.69 91 ALA A C 1
ATOM 705 O O . ALA A 1 91 ? 3.656 -8.655 -5.790 1.00 87.69 91 ALA A O 1
ATOM 706 N N . THR A 1 92 ? 1.877 -7.481 -5.070 1.00 90.31 92 THR A N 1
ATOM 707 C CA . THR A 1 92 ? 2.599 -6.720 -4.035 1.00 90.31 92 THR A CA 1
ATOM 708 C C . THR A 1 92 ? 3.309 -7.653 -3.047 1.00 90.31 92 THR A C 1
ATOM 710 O O . THR A 1 92 ? 4.494 -7.478 -2.774 1.00 90.31 92 THR A O 1
ATOM 713 N N . PHE A 1 93 ? 2.639 -8.692 -2.527 1.00 88.88 93 PHE A N 1
ATOM 714 C CA . PHE A 1 93 ? 3.278 -9.630 -1.589 1.00 88.88 93 PHE A C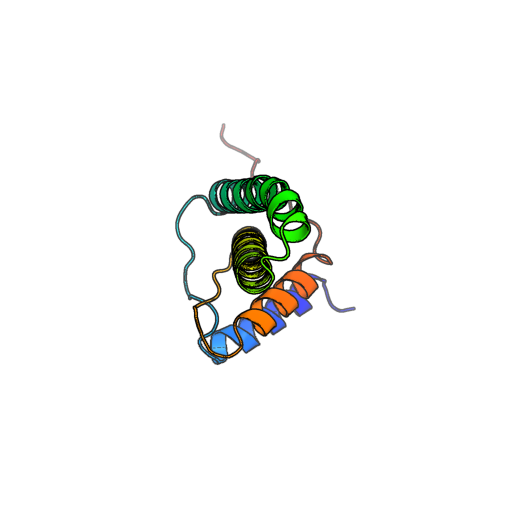A 1
ATOM 715 C C . PHE A 1 93 ? 4.455 -10.380 -2.220 1.00 88.88 93 PHE A C 1
ATOM 717 O O . PHE A 1 93 ? 5.489 -10.571 -1.574 1.00 88.88 93 PHE A O 1
ATOM 724 N N . ALA A 1 94 ? 4.312 -10.806 -3.475 1.00 87.88 94 ALA A N 1
ATOM 725 C CA . ALA A 1 94 ? 5.379 -11.480 -4.198 1.00 87.88 94 ALA A CA 1
ATOM 726 C C . ALA A 1 94 ? 6.550 -10.536 -4.506 1.00 87.88 94 ALA A C 1
ATOM 728 O O . ALA A 1 94 ? 7.696 -10.966 -4.386 1.00 87.88 94 ALA A O 1
ATOM 729 N N . LEU A 1 95 ? 6.280 -9.270 -4.850 1.00 86.50 95 LEU A N 1
ATOM 730 C CA . LEU A 1 95 ? 7.302 -8.238 -5.051 1.00 86.50 95 LEU A CA 1
ATOM 731 C C . LEU A 1 95 ? 8.059 -7.943 -3.758 1.00 86.50 95 LEU A C 1
ATOM 733 O O . LEU A 1 95 ? 9.286 -8.010 -3.752 1.00 86.50 95 LEU A O 1
ATOM 737 N N . ALA A 1 96 ? 7.348 -7.719 -2.650 1.00 85.56 96 ALA A N 1
ATOM 738 C CA . ALA A 1 96 ? 7.942 -7.542 -1.323 1.00 85.56 96 ALA A CA 1
ATOM 739 C C . ALA A 1 96 ? 8.848 -8.730 -0.945 1.00 85.56 96 ALA A C 1
ATOM 741 O O . ALA A 1 96 ? 9.969 -8.564 -0.468 1.00 85.56 96 ALA A O 1
ATOM 742 N N . SER A 1 97 ? 8.375 -9.946 -1.233 1.00 84.31 97 SER A N 1
ATOM 743 C CA . SER A 1 97 ? 9.105 -11.201 -1.015 1.00 84.31 97 SER A CA 1
ATOM 744 C C . SER A 1 97 ? 10.168 -11.496 -2.082 1.00 84.31 97 SER A C 1
ATOM 746 O O . SER A 1 97 ? 10.840 -12.523 -2.008 1.00 84.31 97 SER A O 1
ATOM 748 N N . GLY A 1 98 ? 10.316 -10.665 -3.107 1.00 78.31 98 GLY A N 1
ATOM 749 C CA . GLY A 1 98 ? 11.422 -10.727 -4.063 1.00 78.31 98 GLY A CA 1
ATOM 750 C C . GLY A 1 98 ? 12.488 -9.673 -3.764 1.00 78.31 98 GLY A C 1
ATOM 751 O O . GLY A 1 98 ? 13.671 -9.915 -3.986 1.00 78.31 98 GLY A O 1
ATOM 752 N N . SER A 1 99 ? 12.085 -8.523 -3.217 1.00 73.38 99 SER A N 1
ATOM 753 C CA . SER A 1 99 ? 12.956 -7.365 -2.994 1.00 73.38 99 SER A CA 1
ATOM 754 C C . SER A 1 99 ? 13.821 -7.465 -1.730 1.00 73.38 99 SER A C 1
ATOM 756 O O . SER A 1 99 ? 14.959 -7.011 -1.749 1.00 73.38 99 SER A O 1
ATOM 758 N N . TRP A 1 100 ? 13.343 -8.108 -0.660 1.00 63.34 100 TRP A N 1
ATOM 759 C CA . TRP A 1 100 ? 14.073 -8.293 0.613 1.00 63.34 100 TRP A CA 1
ATOM 760 C C . TRP A 1 100 ? 15.385 -9.103 0.530 1.00 63.34 100 TRP A C 1
ATOM 762 O O . TRP A 1 100 ? 16.255 -8.929 1.380 1.00 63.34 100 TRP A O 1
ATOM 772 N N . GLU A 1 101 ? 15.557 -9.969 -0.473 1.00 52.38 101 GLU A N 1
ATOM 773 C CA . GLU A 1 101 ? 16.786 -10.763 -0.677 1.00 52.38 101 GLU A CA 1
ATOM 774 C C . GLU A 1 101 ? 17.819 -10.041 -1.556 1.00 52.38 101 GLU A C 1
ATOM 776 O O . GLU A 1 101 ? 18.977 -10.458 -1.628 1.00 52.38 101 GLU A O 1
ATOM 781 N N . THR A 1 102 ? 17.422 -8.945 -2.207 1.00 48.34 102 THR A N 1
ATOM 782 C CA . THR A 1 102 ? 18.299 -8.156 -3.072 1.00 48.34 102 THR A CA 1
ATOM 783 C C . THR A 1 102 ? 18.880 -7.023 -2.228 1.00 48.34 102 THR A C 1
ATOM 785 O O . THR A 1 102 ? 18.128 -6.137 -1.816 1.00 48.34 102 THR A O 1
ATOM 788 N N . PRO A 1 103 ? 20.194 -7.010 -1.916 1.00 42.97 103 PRO A N 1
ATOM 789 C CA . PRO A 1 103 ? 20.791 -5.871 -1.236 1.00 42.97 103 PRO A CA 1
ATOM 790 C C . PRO A 1 103 ? 20.464 -4.638 -2.064 1.00 42.97 103 PRO A C 1
ATOM 792 O O . PRO A 1 103 ? 20.707 -4.659 -3.271 1.00 42.97 103 PRO A O 1
ATOM 795 N N . LEU A 1 104 ? 19.912 -3.598 -1.430 1.00 44.72 104 LEU A N 1
ATOM 796 C CA . LEU A 1 104 ? 19.748 -2.275 -2.025 1.00 44.72 104 LEU A CA 1
ATOM 797 C C . LEU A 1 104 ? 21.077 -1.921 -2.695 1.00 44.72 104 LEU A C 1
ATOM 799 O O . LEU A 1 104 ? 22.028 -1.510 -2.023 1.00 44.72 104 LEU A O 1
ATOM 803 N N . ARG A 1 105 ? 21.181 -2.138 -4.010 1.00 41.88 105 ARG A N 1
ATOM 804 C CA . ARG A 1 105 ? 22.320 -1.686 -4.792 1.00 41.88 105 ARG A CA 1
ATOM 805 C C . ARG A 1 105 ? 22.179 -0.180 -4.794 1.00 41.88 105 ARG A C 1
ATOM 807 O O . ARG A 1 105 ? 21.510 0.399 -5.641 1.00 41.88 105 ARG A O 1
ATOM 814 N N . CYS A 1 106 ? 22.787 0.441 -3.788 1.00 33.12 106 CYS A N 1
ATOM 815 C CA . CYS A 1 106 ? 23.213 1.819 -3.845 1.00 33.12 106 CYS A CA 1
ATOM 816 C C . CYS A 1 106 ? 23.904 1.950 -5.199 1.00 33.12 106 CYS A C 1
ATOM 818 O O . CYS A 1 106 ? 24.940 1.318 -5.427 1.00 33.12 106 CYS A O 1
ATOM 820 N N . SER A 1 107 ? 23.257 2.630 -6.143 1.00 39.88 107 SER A N 1
ATOM 821 C CA . SER A 1 107 ? 23.811 2.824 -7.467 1.00 39.88 107 SER A CA 1
ATOM 822 C C . SER A 1 107 ? 25.162 3.505 -7.278 1.00 39.88 107 SER A C 1
ATOM 824 O O . SER A 1 107 ? 25.228 4.697 -6.973 1.00 39.88 107 SER A O 1
ATOM 826 N N . MET A 1 108 ? 26.250 2.760 -7.469 1.00 39.31 108 MET A N 1
ATOM 827 C CA . MET A 1 108 ? 27.585 3.301 -7.723 1.00 39.31 108 MET A CA 1
ATOM 828 C C . MET A 1 108 ? 27.607 3.962 -9.113 1.00 39.31 108 MET A C 1
ATOM 830 O O . MET A 1 108 ? 28.416 3.627 -9.967 1.00 39.31 108 MET A O 1
ATOM 834 N N . ALA A 1 109 ? 26.678 4.888 -9.340 1.00 41.81 109 ALA A N 1
ATOM 835 C CA . ALA A 1 109 ? 26.682 5.857 -10.426 1.00 41.81 109 ALA A CA 1
ATOM 836 C C . ALA A 1 109 ? 26.950 7.272 -9.879 1.00 41.81 109 ALA A C 1
ATOM 838 O O . ALA A 1 109 ? 26.715 8.262 -10.557 1.00 41.81 109 ALA A O 1
ATOM 839 N N . CYS A 1 110 ? 27.483 7.375 -8.655 1.00 36.31 110 CYS A N 1
ATOM 840 C CA . CYS A 1 110 ? 28.157 8.576 -8.171 1.00 36.31 110 CYS A CA 1
ATOM 841 C C . CYS A 1 110 ? 29.668 8.428 -8.416 1.00 36.31 110 CYS A C 1
ATOM 843 O O . CYS A 1 110 ? 30.479 8.421 -7.495 1.00 36.31 110 CYS A O 1
ATOM 845 N N . THR A 1 111 ? 30.054 8.221 -9.674 1.00 50.97 111 THR A N 1
ATOM 846 C CA . THR A 1 111 ? 31.444 8.347 -10.113 1.00 50.97 111 THR A CA 1
ATOM 847 C C . THR A 1 111 ? 31.490 9.149 -11.406 1.00 50.97 111 THR A C 1
ATOM 849 O O . THR A 1 111 ? 31.089 8.676 -12.463 1.00 50.97 111 THR A O 1
ATOM 852 N N . ARG A 1 112 ? 32.100 10.334 -11.265 1.00 43.81 112 ARG A N 1
ATOM 853 C CA . ARG A 1 112 ? 32.656 11.245 -12.280 1.00 43.81 112 ARG A CA 1
ATOM 854 C C . ARG A 1 112 ? 31.707 12.246 -12.938 1.00 43.81 112 ARG A C 1
ATOM 856 O O . ARG A 1 112 ? 31.054 11.942 -13.928 1.00 43.81 112 ARG A O 1
ATOM 863 N N . ALA A 1 113 ? 31.837 13.493 -12.493 1.00 30.41 113 ALA A N 1
ATOM 864 C CA . ALA A 1 113 ? 32.033 14.649 -13.370 1.00 30.41 113 ALA A CA 1
ATOM 865 C C . ALA A 1 113 ? 32.717 15.783 -12.570 1.00 30.41 113 ALA A C 1
ATOM 867 O O . ALA A 1 113 ? 32.506 15.857 -11.361 1.00 30.41 113 ALA A O 1
ATOM 868 N N . PRO A 1 114 ? 33.470 16.658 -13.254 1.00 41.97 114 PRO A N 1
ATOM 869 C CA . PRO A 1 114 ? 34.934 16.683 -13.370 1.00 41.97 114 PRO A CA 1
ATOM 870 C C . PRO A 1 114 ? 35.696 17.148 -12.120 1.00 41.97 114 PRO A C 1
ATOM 872 O O . PRO A 1 114 ? 35.166 17.984 -11.358 1.00 41.97 114 PRO A O 1
#

Sequence (114 aa):
MLMPDDRLVRVVEMFRSRGNIADDVEGDTRATALAWLERARSELTVLEPILVTGQWRVAYNAAYDIYRHAAEAVDLAAGYRILASAGAHGATFALASGSWETPLRCSMACTRAP

Foldseek 3Di:
DDDLVNQLVVLCVVCVVVVFWDPADDDDLQVQLVVLLVVLVVLVVVLVVCVVVVVVVVSVVSNVSSVVSNLSSLQSVLVIDTDPDVCNVVSSVSNSVSVVSHPPPPPPPPDDDD